P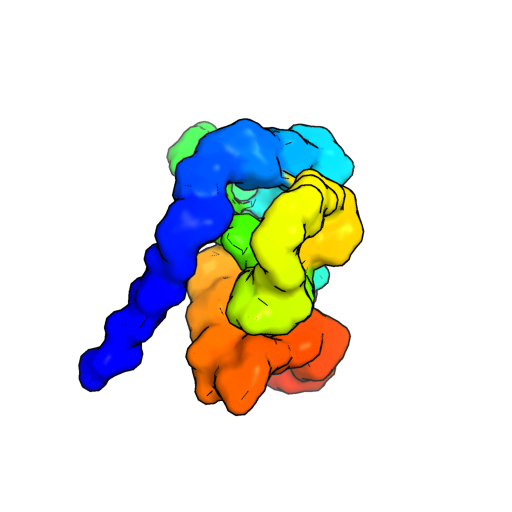rotein AF-A0A2E9KVY9-F1 (afdb_monomer)

Secondary structure (DSSP, 8-state):
-------TTTT-HHHHHHHHHHH-SS-TTT---HHHHHGGGGTT--EEEESS-GGGS-TT----TTTTEEEE-HHHHHHHTTSSSPPPHHHHHHHS------

pLDDT: mean 81.13, std 18.15, range [31.62, 97.44]

Structure (mmCIF, N/CA/C/O backbone):
data_AF-A0A2E9KVY9-F1
#
_entry.id   AF-A0A2E9KVY9-F1
#
loop_
_atom_site.group_PDB
_atom_site.id
_atom_site.type_symbol
_atom_site.label_atom_id
_atom_site.label_alt_id
_atom_site.label_comp_id
_atom_site.label_asym_id
_atom_site.label_entity_id
_atom_site.label_seq_id
_atom_site.pdbx_PDB_ins_code
_atom_site.Cartn_x
_atom_site.Cartn_y
_atom_site.Cartn_z
_atom_site.occupancy
_atom_site.B_iso_or_equiv
_atom_site.auth_seq_id
_atom_site.auth_comp_id
_atom_site.auth_asym_id
_atom_site.auth_atom_id
_atom_site.pdbx_PDB_model_num
ATOM 1 N N . LYS A 1 1 ? 10.110 19.766 7.514 1.00 32.47 1 LYS A N 1
ATOM 2 C CA . LYS A 1 1 ? 9.068 19.529 6.483 1.00 32.47 1 LYS A CA 1
ATOM 3 C C . LYS A 1 1 ? 9.507 18.336 5.636 1.00 32.47 1 LYS A C 1
ATOM 5 O O . LYS A 1 1 ? 10.349 18.531 4.774 1.00 32.47 1 LYS A O 1
ATOM 10 N N . SER A 1 2 ? 9.035 17.115 5.902 1.00 31.62 2 SER A N 1
ATOM 11 C CA . SER A 1 2 ? 9.295 15.973 5.011 1.00 31.62 2 SER A CA 1
ATOM 12 C C . SER A 1 2 ? 8.271 16.017 3.881 1.00 31.62 2 SER A C 1
ATOM 14 O O . SER A 1 2 ? 7.108 15.666 4.066 1.00 31.62 2 SER A O 1
ATOM 16 N N . ARG A 1 3 ? 8.684 16.560 2.738 1.00 36.53 3 ARG A N 1
ATOM 17 C CA . ARG A 1 3 ? 7.907 16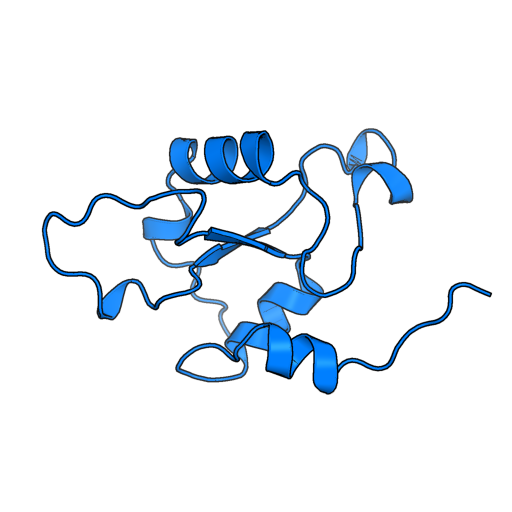.521 1.502 1.00 36.53 3 ARG A CA 1
ATOM 18 C C . ARG A 1 3 ? 7.946 15.067 1.037 1.00 36.53 3 ARG A C 1
ATOM 20 O O . ARG A 1 3 ? 9.008 14.592 0.663 1.00 36.53 3 ARG A O 1
ATOM 27 N N . VAL A 1 4 ? 6.829 14.352 1.158 1.00 46.41 4 VAL A N 1
ATOM 28 C CA . VAL A 1 4 ? 6.686 13.028 0.542 1.00 46.41 4 VAL A CA 1
ATOM 29 C C . VAL A 1 4 ? 6.706 13.287 -0.960 1.00 46.41 4 VAL A C 1
ATOM 31 O O . VAL A 1 4 ? 5.743 13.812 -1.520 1.00 46.41 4 VAL A O 1
ATOM 34 N N . GLU A 1 5 ? 7.860 13.081 -1.589 1.00 43.00 5 GLU A N 1
ATOM 35 C CA . GLU A 1 5 ? 8.027 13.244 -3.027 1.00 43.00 5 GLU A CA 1
ATOM 36 C C . GLU A 1 5 ? 7.348 12.065 -3.714 1.00 43.00 5 GLU A C 1
ATOM 38 O O . GLU A 1 5 ? 7.957 11.035 -3.971 1.00 43.00 5 GLU A O 1
ATOM 43 N N . VAL A 1 6 ? 6.046 12.227 -3.959 1.00 45.47 6 VAL A N 1
ATOM 44 C CA . VAL A 1 6 ? 5.233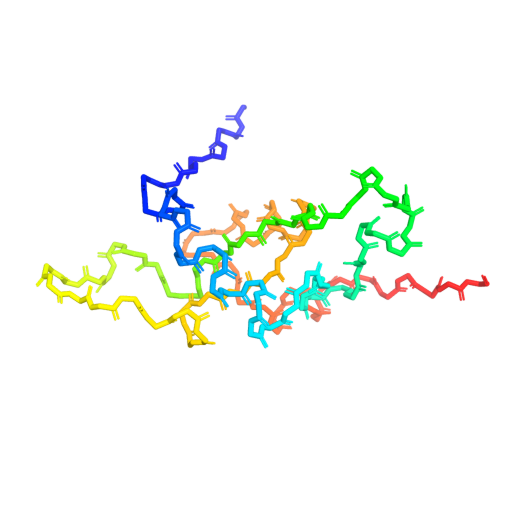 11.290 -4.739 1.00 45.47 6 VAL A CA 1
ATOM 45 C C . VAL A 1 6 ? 5.836 11.249 -6.142 1.00 45.47 6 VAL A C 1
ATOM 47 O O . VAL A 1 6 ? 5.693 12.198 -6.930 1.00 45.47 6 VAL A O 1
ATOM 50 N N . ASN A 1 7 ? 6.617 10.209 -6.416 1.00 46.19 7 ASN A N 1
ATOM 51 C CA . ASN A 1 7 ? 7.455 10.139 -7.601 1.00 46.19 7 ASN A CA 1
ATOM 52 C C . ASN A 1 7 ? 6.540 10.122 -8.836 1.00 46.19 7 ASN A C 1
ATOM 54 O O . ASN A 1 7 ? 5.451 9.550 -8.824 1.00 46.19 7 ASN A O 1
ATOM 58 N N . LYS A 1 8 ? 6.945 10.777 -9.928 1.00 42.44 8 LYS A N 1
ATOM 59 C CA . LYS A 1 8 ? 6.130 10.964 -11.153 1.00 42.44 8 LYS A CA 1
ATOM 60 C C . LYS A 1 8 ? 5.555 9.647 -11.722 1.00 42.44 8 LYS A C 1
ATOM 62 O O . LYS A 1 8 ? 4.554 9.685 -12.435 1.00 42.44 8 LYS A O 1
ATOM 67 N N . TYR A 1 9 ? 6.150 8.511 -11.360 1.00 47.19 9 TYR A N 1
ATOM 68 C CA . TYR A 1 9 ? 5.775 7.153 -11.755 1.00 47.19 9 TYR A CA 1
ATOM 69 C C . TYR A 1 9 ? 4.658 6.513 -10.906 1.00 47.19 9 TYR A C 1
ATOM 71 O O . TYR A 1 9 ? 3.892 5.715 -11.442 1.00 47.19 9 TYR A O 1
ATOM 79 N N . GLU A 1 10 ? 4.437 6.950 -9.657 1.00 50.12 10 GLU A N 1
ATOM 80 C CA . GLU A 1 10 ? 3.262 6.563 -8.841 1.00 50.12 10 GLU A CA 1
ATOM 81 C C . GLU A 1 10 ? 1.933 7.068 -9.430 1.00 50.12 10 GLU A C 1
ATOM 83 O O . GLU A 1 10 ? 0.852 6.660 -9.010 1.00 50.12 10 GLU A O 1
ATOM 88 N N . ARG A 1 11 ? 1.989 7.94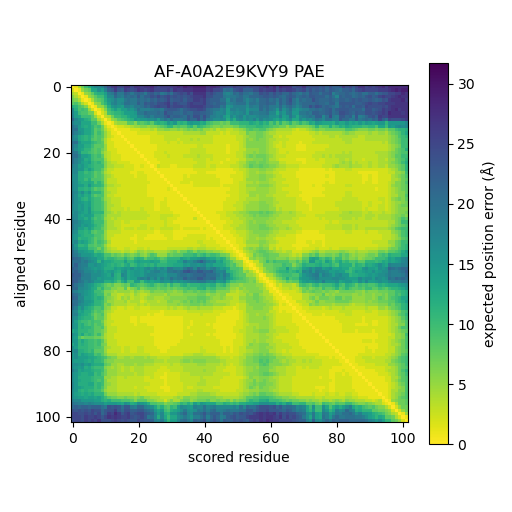6 -10.441 1.00 52.28 11 ARG A N 1
ATOM 89 C CA . ARG A 1 11 ? 0.817 8.531 -11.104 1.00 52.28 11 ARG A CA 1
ATOM 90 C C . ARG A 1 11 ? 0.378 7.817 -12.381 1.00 52.28 11 ARG A C 1
ATOM 92 O O . ARG A 1 11 ? -0.497 8.338 -13.076 1.00 52.28 11 ARG A O 1
ATOM 99 N N . ASN A 1 12 ? 0.903 6.629 -12.706 1.00 66.62 12 ASN A N 1
ATOM 100 C CA . ASN A 1 12 ? 0.245 5.826 -13.735 1.00 66.62 12 ASN A CA 1
ATOM 101 C C . ASN A 1 12 ? -1.051 5.227 -13.167 1.00 66.62 12 ASN A C 1
ATOM 103 O O . ASN A 1 12 ? -1.050 4.183 -12.514 1.00 66.62 12 ASN A O 1
ATOM 107 N N . ARG A 1 13 ? -2.169 5.899 -13.460 1.00 76.06 13 ARG A N 1
ATOM 108 C CA . ARG A 1 13 ? -3.527 5.475 -13.087 1.00 76.06 13 ARG A CA 1
ATOM 109 C C . ARG A 1 13 ? -3.826 4.018 -13.444 1.00 76.06 13 ARG A C 1
ATOM 111 O O . ARG A 1 13 ? -4.578 3.382 -12.717 1.00 76.06 13 ARG A O 1
ATOM 118 N N . PHE A 1 14 ? -3.235 3.495 -14.521 1.00 81.75 14 PHE A N 1
ATOM 119 C CA . PHE A 1 14 ? -3.438 2.115 -14.955 1.00 81.75 14 PHE A CA 1
ATOM 120 C C . PHE A 1 14 ? -2.734 1.123 -14.036 1.00 81.75 14 PHE A C 1
ATOM 122 O O . PHE A 1 14 ? -3.356 0.160 -13.612 1.00 81.75 14 PHE A O 1
ATOM 129 N N . ASN A 1 15 ? -1.481 1.387 -13.662 1.00 83.00 15 ASN A N 1
ATOM 130 C CA . ASN A 1 15 ? -0.732 0.499 -12.774 1.00 83.00 15 ASN A CA 1
ATOM 131 C C . ASN A 1 15 ? -1.326 0.492 -11.363 1.00 83.00 15 ASN A C 1
ATOM 133 O O . ASN A 1 15 ? -1.451 -0.566 -10.757 1.00 83.00 15 ASN A O 1
ATOM 137 N N . ARG A 1 16 ? -1.764 1.660 -10.871 1.00 87.38 16 ARG A N 1
ATOM 138 C CA . ARG A 1 16 ? -2.495 1.756 -9.602 1.00 87.38 16 ARG A CA 1
ATOM 139 C C . ARG A 1 16 ? -3.791 0.947 -9.645 1.00 87.38 16 ARG A C 1
ATOM 141 O O . ARG A 1 16 ? -4.046 0.173 -8.732 1.00 87.38 16 ARG A O 1
ATOM 148 N N . ALA A 1 17 ? -4.609 1.150 -10.680 1.00 88.56 17 ALA A N 1
ATOM 149 C CA . ALA A 1 17 ? -5.870 0.429 -10.825 1.00 88.56 17 ALA A CA 1
ATOM 150 C C . ALA A 1 17 ? -5.637 -1.082 -10.932 1.00 88.56 17 ALA A C 1
ATOM 152 O O . ALA A 1 17 ? -6.297 -1.832 -10.233 1.00 88.56 17 ALA A O 1
ATOM 153 N N . ALA A 1 18 ? -4.655 -1.515 -11.728 1.00 89.31 18 ALA A N 1
ATOM 154 C CA . ALA A 1 18 ? -4.299 -2.923 -11.865 1.00 89.31 18 ALA A CA 1
ATOM 155 C C . ALA A 1 18 ? -3.808 -3.535 -10.544 1.00 89.31 18 ALA A C 1
ATOM 157 O O . ALA A 1 18 ? -4.231 -4.628 -10.196 1.00 89.31 18 ALA A O 1
ATOM 158 N N . CYS A 1 19 ? -2.963 -2.827 -9.787 1.00 90.75 19 CYS A N 1
ATOM 159 C CA . CYS A 1 19 ? -2.511 -3.272 -8.468 1.00 90.75 19 CYS A CA 1
ATOM 160 C C . CYS A 1 19 ? -3.701 -3.495 -7.524 1.00 90.75 19 CYS A C 1
ATOM 162 O O . CYS A 1 19 ? -3.805 -4.556 -6.922 1.00 90.75 19 CYS A O 1
ATOM 164 N N . ILE A 1 20 ? -4.631 -2.538 -7.451 1.00 91.88 20 ILE A N 1
ATOM 165 C CA . ILE A 1 20 ? -5.813 -2.642 -6.584 1.00 91.88 20 ILE A CA 1
ATOM 166 C C . ILE A 1 20 ? -6.769 -3.742 -7.056 1.00 91.88 20 ILE A C 1
ATOM 168 O O . ILE A 1 20 ? -7.297 -4.478 -6.234 1.00 91.88 20 ILE A O 1
ATOM 172 N N . GLU A 1 21 ? -6.975 -3.881 -8.364 1.00 91.31 21 GLU A N 1
ATOM 173 C CA . GLU A 1 21 ? -7.833 -4.929 -8.929 1.00 91.31 21 GLU A CA 1
ATOM 174 C C . GLU A 1 21 ? -7.284 -6.333 -8.627 1.00 91.31 21 GLU A C 1
ATOM 176 O O . GLU A 1 21 ? -8.047 -7.247 -8.334 1.00 91.31 21 GLU A O 1
ATOM 181 N N . ILE A 1 22 ? -5.958 -6.510 -8.684 1.00 90.88 22 ILE A N 1
ATOM 182 C CA . ILE A 1 22 ? -5.313 -7.820 -8.518 1.00 90.88 22 ILE A CA 1
ATOM 183 C C . ILE A 1 22 ? -5.041 -8.148 -7.042 1.00 90.88 22 ILE A C 1
ATOM 185 O O . ILE A 1 22 ? -5.226 -9.290 -6.627 1.00 90.88 22 ILE A O 1
ATOM 189 N N . LEU A 1 23 ? -4.577 -7.175 -6.253 1.00 91.62 23 LEU A N 1
ATOM 190 C CA . LEU A 1 23 ? -4.112 -7.373 -4.872 1.00 91.62 23 LEU A CA 1
ATOM 191 C C . LEU A 1 23 ? -5.110 -6.879 -3.811 1.00 91.62 23 LEU A C 1
ATOM 193 O O . LEU A 1 23 ? -4.916 -7.143 -2.624 1.00 91.62 23 LEU A O 1
ATOM 197 N N . GLY A 1 24 ? -6.167 -6.175 -4.218 1.00 93.56 24 GLY A N 1
ATOM 198 C CA . GLY A 1 24 ? -7.132 -5.535 -3.326 1.00 93.56 24 GLY A CA 1
ATOM 199 C C . GLY A 1 24 ? -6.675 -4.167 -2.805 1.00 93.56 24 GLY A C 1
ATOM 200 O O . GLY A 1 24 ? -5.600 -3.660 -3.132 1.00 93.56 24 GLY A O 1
ATOM 201 N N . ASP A 1 25 ? -7.510 -3.550 -1.969 1.00 94.81 25 ASP A N 1
ATOM 202 C CA . ASP A 1 25 ? -7.265 -2.239 -1.351 1.00 94.81 25 ASP A CA 1
ATOM 203 C C . ASP A 1 25 ? -7.018 -2.300 0.167 1.00 94.81 25 ASP A C 1
ATOM 205 O O . ASP A 1 25 ? -6.993 -1.274 0.850 1.00 94.81 25 ASP A O 1
ATOM 209 N N . SER A 1 26 ? -6.745 -3.493 0.695 1.00 97.25 26 SER A N 1
ATOM 210 C CA . SER A 1 26 ? -6.275 -3.687 2.068 1.00 97.25 26 SER A CA 1
ATOM 211 C C . SER A 1 26 ? -4.764 -3.474 2.163 1.00 97.25 26 SER A C 1
ATOM 213 O O . SER A 1 26 ? -3.988 -3.972 1.351 1.00 97.25 26 SER A O 1
ATOM 215 N N . CYS A 1 27 ? -4.311 -2.759 3.194 1.00 96.69 27 CYS A N 1
ATOM 216 C CA . CYS A 1 27 ? -2.885 -2.524 3.419 1.00 96.69 27 CYS A CA 1
ATOM 217 C C . CYS A 1 27 ? -2.127 -3.841 3.665 1.00 96.69 27 CYS A C 1
ATOM 219 O O . CYS A 1 27 ? -2.363 -4.495 4.681 1.00 96.69 27 CYS A O 1
ATOM 221 N N . VAL A 1 28 ? -1.138 -4.186 2.831 1.00 95.69 28 VAL A N 1
ATOM 222 C CA . VAL A 1 28 ? -0.361 -5.438 2.996 1.00 95.69 28 VAL A CA 1
ATOM 223 C C . VAL A 1 28 ? 0.479 -5.464 4.270 1.00 95.69 28 VAL A C 1
ATOM 225 O O . VAL A 1 28 ? 0.847 -6.528 4.770 1.00 95.69 28 VAL A O 1
ATOM 228 N N . ALA A 1 29 ? 0.805 -4.289 4.815 1.00 94.94 29 ALA A N 1
ATOM 229 C CA . ALA A 1 29 ? 1.534 -4.202 6.064 1.00 94.94 29 ALA A CA 1
ATOM 230 C C . ALA A 1 29 ? 0.598 -4.477 7.246 1.00 94.94 29 ALA A C 1
ATOM 232 O O . ALA A 1 29 ? 0.878 -5.382 8.034 1.00 94.94 29 ALA A O 1
ATOM 233 N N . CYS A 1 30 ? -0.469 -3.684 7.413 1.00 95.25 30 CYS A N 1
ATOM 234 C CA . CYS A 1 30 ? -1.284 -3.665 8.637 1.00 95.25 30 CYS A CA 1
ATOM 235 C C . CYS A 1 30 ? -2.703 -4.222 8.521 1.00 95.25 30 CYS A C 1
ATOM 237 O O . CYS A 1 30 ? -3.388 -4.288 9.536 1.00 95.25 30 CYS A O 1
ATOM 239 N N . GLY A 1 31 ? -3.141 -4.612 7.328 1.00 95.69 31 GLY A N 1
ATOM 240 C CA . GLY A 1 31 ? -4.489 -5.118 7.077 1.00 95.69 31 GLY A CA 1
ATOM 241 C C . GLY A 1 31 ? -5.587 -4.056 7.138 1.00 95.69 31 GLY A C 1
ATOM 242 O O . GLY A 1 31 ? -6.753 -4.398 7.008 1.00 95.69 31 GLY A O 1
ATOM 243 N N . PHE A 1 32 ? -5.256 -2.775 7.336 1.00 96.00 32 PHE A N 1
ATOM 244 C CA . PHE A 1 32 ? -6.260 -1.714 7.345 1.00 96.00 32 PHE A CA 1
ATOM 245 C C . PHE A 1 32 ? -6.924 -1.588 5.971 1.00 96.00 32 PHE A C 1
ATOM 247 O O . PHE A 1 32 ? -6.222 -1.387 4.975 1.00 96.00 32 PHE A O 1
ATOM 254 N N . ASN A 1 33 ? -8.254 -1.651 5.948 1.00 97.44 33 ASN A N 1
ATOM 255 C CA . ASN A 1 33 ? -9.081 -1.412 4.775 1.00 97.44 33 ASN A CA 1
ATOM 256 C C . ASN A 1 33 ? -9.974 -0.183 5.024 1.00 97.44 33 ASN A C 1
ATOM 258 O O . ASN A 1 33 ? -10.659 -0.084 6.049 1.00 97.44 33 ASN A O 1
ATOM 262 N N . PHE A 1 34 ? -9.926 0.782 4.104 1.00 97.38 34 PHE A N 1
ATOM 263 C CA . PHE A 1 34 ? -10.678 2.029 4.235 1.00 97.38 34 PHE A CA 1
ATOM 264 C C . PHE A 1 34 ? -12.169 1.847 3.963 1.00 97.38 34 PHE A C 1
ATOM 266 O O . PHE A 1 34 ? -12.963 2.486 4.647 1.00 97.38 34 PHE A O 1
ATOM 273 N N . GLU A 1 35 ? -12.564 0.992 3.020 1.00 97.12 35 GLU A N 1
ATOM 274 C CA . GLU A 1 35 ? -13.976 0.699 2.757 1.00 97.12 35 GLU A CA 1
ATOM 275 C C . GLU A 1 35 ? -14.615 -0.030 3.944 1.00 97.12 35 GLU A C 1
ATOM 277 O O . GLU A 1 35 ? -15.694 0.351 4.388 1.00 97.12 35 GLU A O 1
ATOM 282 N N . GLU A 1 36 ? -13.916 -0.994 4.546 1.00 97.19 36 GLU A N 1
ATOM 283 C CA . GLU A 1 36 ? -14.398 -1.685 5.749 1.00 97.19 36 GLU A CA 1
ATOM 284 C C . GLU A 1 36 ? -14.543 -0.742 6.954 1.00 97.19 36 GLU A C 1
ATOM 286 O O . GLU A 1 36 ? -15.429 -0.929 7.785 1.00 97.19 36 GLU A O 1
ATOM 291 N N . THR A 1 37 ? -13.678 0.273 7.067 1.00 97.31 37 THR A N 1
ATOM 292 C CA . THR A 1 37 ? -13.660 1.181 8.228 1.00 97.31 37 THR A CA 1
ATOM 293 C C . THR A 1 37 ? -14.573 2.397 8.049 1.00 97.31 37 THR A C 1
ATOM 295 O O . THR A 1 37 ? -15.195 2.848 9.008 1.00 97.31 37 THR A O 1
ATOM 298 N N . TYR A 1 38 ? -14.649 2.949 6.837 1.00 97.06 38 TYR A N 1
ATOM 299 C CA . TYR A 1 38 ? -15.338 4.211 6.536 1.00 97.06 38 TYR A CA 1
ATOM 300 C C . TYR A 1 38 ? -16.506 4.052 5.550 1.00 97.06 38 TYR A C 1
ATOM 302 O O . TYR A 1 38 ? -17.111 5.045 5.136 1.00 97.06 38 TYR A O 1
ATOM 310 N N . GLY A 1 39 ? -16.838 2.823 5.149 1.00 96.19 39 GLY A N 1
ATOM 311 C CA . GLY A 1 39 ? -17.873 2.538 4.159 1.00 96.19 39 GLY A CA 1
ATOM 312 C C . GLY A 1 39 ? -17.523 3.099 2.781 1.00 96.19 39 GLY A C 1
ATOM 313 O O . GLY A 1 39 ? -16.357 3.221 2.405 1.00 96.19 39 GLY A O 1
ATOM 314 N N . ALA A 1 40 ? -18.545 3.518 2.031 1.00 96.62 40 ALA A N 1
ATOM 315 C CA . ALA A 1 40 ? -18.389 4.011 0.661 1.00 96.62 40 ALA A CA 1
ATOM 316 C C . ALA A 1 40 ? -17.397 5.184 0.516 1.00 96.62 40 ALA A C 1
ATOM 318 O O . ALA A 1 40 ? -16.806 5.351 -0.548 1.00 96.62 40 ALA A O 1
ATOM 319 N N . MET A 1 41 ? -17.181 5.977 1.574 1.00 96.81 41 MET A N 1
ATOM 320 C CA . MET A 1 41 ? -16.189 7.058 1.581 1.00 96.81 41 MET A CA 1
ATOM 321 C C . MET A 1 41 ? -14.754 6.539 1.401 1.00 96.81 41 MET A C 1
ATOM 323 O O . MET A 1 41 ? -13.918 7.231 0.826 1.00 96.81 41 MET A O 1
ATOM 327 N N . GLY A 1 42 ? -14.470 5.332 1.894 1.00 95.50 42 GLY A N 1
ATOM 328 C CA . GLY A 1 42 ? -13.155 4.705 1.832 1.00 95.50 42 GLY A CA 1
ATOM 329 C C . GLY A 1 42 ? -12.915 3.834 0.599 1.00 95.50 42 GLY A C 1
ATOM 330 O O . GLY A 1 42 ? -11.806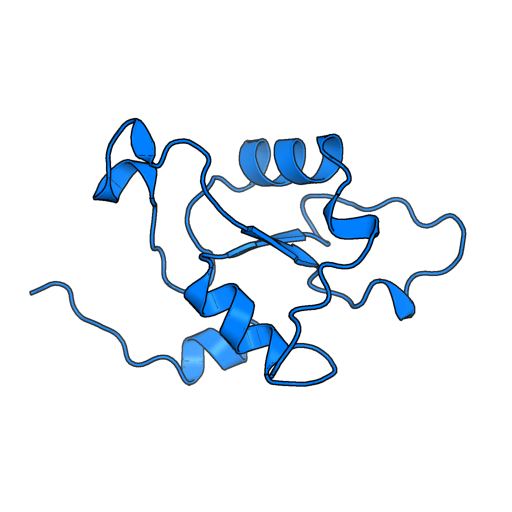 3.330 0.435 1.00 95.50 42 GLY A O 1
ATOM 331 N N . LYS A 1 43 ? -13.917 3.656 -0.269 1.00 93.06 43 LYS A N 1
ATOM 332 C CA . LYS A 1 43 ? -13.849 2.738 -1.412 1.00 93.06 43 LYS A CA 1
ATOM 333 C C . LYS A 1 43 ? -12.675 3.047 -2.341 1.00 93.06 43 LYS A C 1
ATOM 335 O O . LYS A 1 43 ? -12.591 4.139 -2.909 1.00 93.06 43 LYS A O 1
ATOM 340 N N . GLY A 1 44 ? -11.771 2.078 -2.509 1.00 89.00 44 GLY A N 1
ATOM 341 C CA . GLY A 1 44 ? -10.574 2.214 -3.340 1.00 89.00 44 GLY A CA 1
ATOM 342 C C . GLY A 1 44 ? -9.566 3.253 -2.830 1.00 89.00 44 GLY A C 1
ATOM 343 O O . GLY A 1 44 ? -8.622 3.601 -3.558 1.00 89.00 44 GLY A O 1
ATOM 344 N N . PHE A 1 45 ? -9.749 3.777 -1.612 1.00 94.88 45 PHE A N 1
ATOM 345 C CA . PHE A 1 45 ? -8.820 4.704 -0.983 1.00 94.88 45 PHE A CA 1
ATOM 346 C C . PHE A 1 45 ? -7.671 3.924 -0.349 1.00 94.88 45 PHE A C 1
ATOM 348 O O . PHE A 1 45 ? -7.737 3.439 0.774 1.00 94.88 45 PHE A O 1
ATOM 355 N N . ILE A 1 46 ? -6.584 3.821 -1.102 1.00 95.62 46 ILE A N 1
ATOM 356 C CA . ILE A 1 46 ? -5.335 3.198 -0.676 1.00 95.62 46 ILE A CA 1
ATOM 357 C C . ILE A 1 46 ? -4.180 3.830 -1.460 1.00 95.62 46 ILE A C 1
ATOM 359 O O . ILE A 1 46 ? -4.374 4.320 -2.586 1.00 95.62 46 ILE A O 1
ATOM 363 N N . HIS A 1 47 ? -2.983 3.863 -0.873 1.00 94.62 47 HIS A N 1
ATOM 364 C CA . HIS A 1 47 ? -1.768 4.232 -1.597 1.00 94.62 47 HIS A CA 1
ATOM 365 C C . HIS A 1 47 ? -1.157 2.986 -2.240 1.00 94.62 47 HIS A C 1
ATOM 367 O O . HIS A 1 47 ? -1.306 1.883 -1.723 1.00 94.62 47 HIS A O 1
ATOM 373 N N . VAL A 1 48 ? -0.467 3.166 -3.364 1.00 91.31 48 VAL A N 1
ATOM 374 C CA . VAL A 1 48 ? 0.276 2.095 -4.033 1.00 91.31 48 VAL A CA 1
ATOM 375 C C . VAL A 1 48 ? 1.749 2.466 -4.002 1.00 91.31 48 VAL A C 1
ATOM 377 O O . VAL A 1 48 ? 2.110 3.546 -4.462 1.00 91.31 48 VAL A O 1
ATOM 380 N N . HIS A 1 49 ? 2.559 1.581 -3.433 1.00 90.00 49 HIS A N 1
ATOM 381 C CA . HIS A 1 49 ? 3.988 1.769 -3.210 1.00 90.00 49 HIS A CA 1
ATOM 382 C C . HIS A 1 49 ? 4.796 0.870 -4.147 1.00 90.00 49 HIS A C 1
ATOM 384 O O . HIS A 1 49 ? 4.385 -0.263 -4.391 1.00 90.00 49 HIS A O 1
ATOM 390 N N . HIS A 1 50 ? 5.934 1.361 -4.648 1.00 87.50 50 HIS A N 1
ATOM 391 C CA . HIS A 1 50 ? 6.863 0.546 -5.433 1.00 87.50 50 HIS A CA 1
ATOM 392 C C . HIS A 1 50 ? 7.821 -0.200 -4.504 1.00 87.50 50 HIS A C 1
ATOM 394 O O . HIS A 1 50 ? 8.551 0.447 -3.760 1.00 87.50 50 HIS A O 1
ATOM 400 N N . VAL A 1 51 ? 7.839 -1.532 -4.575 1.00 81.75 51 VAL A N 1
ATOM 401 C CA . VAL A 1 51 ? 8.713 -2.386 -3.752 1.00 81.75 51 VAL A CA 1
ATOM 402 C C . VAL A 1 51 ? 10.186 -2.141 -4.085 1.00 81.75 51 VAL A C 1
ATOM 404 O O . VAL A 1 51 ? 11.008 -2.001 -3.185 1.00 81.75 51 VAL A O 1
ATOM 407 N N . ASN A 1 52 ? 10.505 -2.022 -5.376 1.00 72.94 52 ASN A N 1
ATOM 408 C CA . ASN A 1 52 ? 11.843 -1.680 -5.850 1.00 72.94 52 ASN A CA 1
ATOM 409 C C . ASN A 1 52 ? 11.894 -0.196 -6.255 1.00 72.94 52 ASN A C 1
ATOM 411 O O . ASN A 1 52 ? 11.011 0.262 -6.994 1.00 72.94 52 ASN A O 1
ATOM 415 N N . PRO A 1 53 ? 12.903 0.582 -5.812 1.00 66.94 53 PRO A N 1
ATOM 416 C CA . PRO A 1 53 ? 13.022 1.985 -6.181 1.00 66.94 53 PRO A CA 1
ATOM 417 C C . PRO A 1 53 ? 13.068 2.167 -7.699 1.00 66.94 53 PRO A C 1
ATOM 419 O O . PRO A 1 53 ? 13.931 1.631 -8.387 1.00 66.94 53 PRO A O 1
ATOM 422 N N . VAL A 1 54 ? 12.183 3.013 -8.227 1.00 62.34 54 VAL A N 1
ATOM 423 C CA . VAL A 1 54 ? 12.108 3.303 -9.671 1.00 62.34 54 VAL A CA 1
ATOM 424 C C . VAL A 1 54 ? 13.420 3.881 -10.226 1.00 62.34 54 VAL A C 1
ATOM 426 O O . VAL A 1 54 ? 13.691 3.773 -11.415 1.00 62.34 54 VAL A O 1
ATOM 429 N N . SER A 1 55 ? 14.270 4.469 -9.381 1.00 60.03 55 SER A N 1
ATOM 430 C CA . SER A 1 55 ? 15.607 4.944 -9.763 1.00 60.03 55 SER A CA 1
ATOM 431 C C . SER A 1 55 ? 16.569 3.831 -10.188 1.00 60.03 55 SER A C 1
ATOM 433 O O . SER A 1 55 ? 17.535 4.113 -10.889 1.00 60.03 55 SER A O 1
ATOM 435 N N . GLU A 1 56 ? 16.318 2.591 -9.774 1.00 57.78 56 GLU A N 1
ATOM 436 C CA . GLU A 1 56 ? 17.111 1.412 -10.146 1.00 57.78 56 GLU A CA 1
ATOM 437 C C . GLU A 1 56 ? 16.573 0.741 -11.419 1.00 57.78 56 GLU A C 1
ATOM 439 O O . GLU A 1 56 ? 17.188 -0.166 -11.979 1.00 57.78 56 GLU A O 1
ATOM 444 N N . ILE A 1 57 ? 15.432 1.222 -11.914 1.00 64.44 57 ILE A N 1
ATOM 445 C CA . ILE A 1 57 ? 14.719 0.666 -13.048 1.00 64.44 57 ILE A CA 1
ATOM 446 C C . ILE A 1 57 ? 15.170 1.385 -14.331 1.00 64.44 57 ILE A C 1
ATOM 448 O O . ILE A 1 57 ? 14.876 2.559 -14.559 1.00 64.44 57 ILE A O 1
ATOM 452 N N . GLY A 1 58 ? 15.911 0.669 -15.181 1.00 59.09 58 GLY A N 1
ATOM 453 C CA . GLY A 1 58 ? 16.442 1.191 -16.443 1.00 59.09 58 GLY A CA 1
ATOM 454 C C . GLY A 1 58 ? 15.365 1.637 -17.444 1.00 59.09 58 GLY A C 1
ATOM 455 O O . GLY A 1 58 ? 14.206 1.215 -17.397 1.00 59.09 58 GLY A O 1
ATOM 456 N N . ALA A 1 59 ? 15.761 2.486 -18.398 1.00 59.91 59 ALA A N 1
ATOM 457 C CA . ALA A 1 59 ? 14.876 2.941 -19.469 1.00 59.91 59 ALA A CA 1
ATOM 458 C C . ALA A 1 59 ? 14.309 1.743 -20.260 1.00 59.91 59 ALA A C 1
ATOM 460 O O . ALA A 1 59 ? 15.064 0.954 -20.821 1.00 59.91 59 ALA A O 1
ATOM 461 N N . GLY A 1 60 ? 12.977 1.619 -20.307 1.00 65.25 60 GLY A N 1
ATOM 462 C CA . GLY A 1 60 ? 12.272 0.549 -21.029 1.00 65.25 60 GLY A CA 1
ATOM 463 C C . GLY A 1 60 ? 11.711 -0.579 -20.157 1.00 65.25 60 GLY A C 1
ATOM 464 O O . GLY A 1 60 ? 11.030 -1.458 -20.683 1.00 65.25 60 GLY A 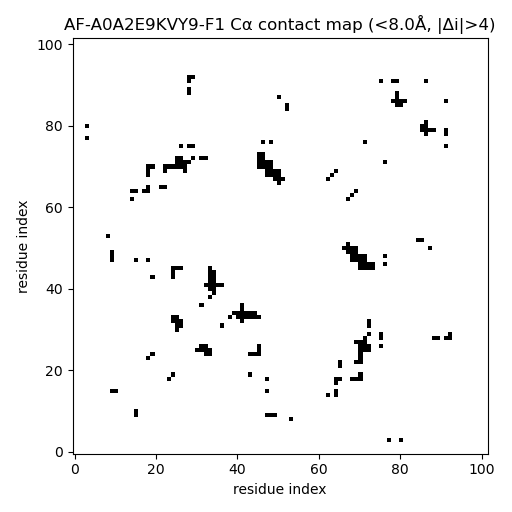O 1
ATOM 465 N N . TYR A 1 61 ? 11.931 -0.553 -18.842 1.00 71.25 61 TYR A N 1
ATOM 466 C CA . TYR A 1 61 ? 11.299 -1.515 -17.944 1.00 71.25 61 TYR A CA 1
ATOM 467 C C . TYR A 1 61 ? 9.778 -1.346 -17.908 1.00 71.25 61 TYR A C 1
ATOM 469 O O . TYR A 1 61 ? 9.244 -0.242 -17.751 1.00 71.25 61 TYR A O 1
ATOM 477 N N . LYS A 1 62 ? 9.074 -2.468 -18.030 1.00 71.56 62 LYS A N 1
ATOM 478 C CA . LYS A 1 62 ? 7.623 -2.529 -17.926 1.00 71.56 62 LYS A CA 1
ATOM 479 C C . LYS A 1 62 ? 7.261 -2.930 -16.501 1.00 71.56 62 LYS A C 1
ATOM 481 O O . LYS A 1 62 ? 7.472 -4.077 -16.136 1.00 71.56 62 LYS A O 1
ATOM 486 N N . ILE A 1 63 ? 6.688 -1.988 -15.750 1.00 76.00 63 ILE A N 1
ATOM 487 C CA . ILE A 1 63 ? 6.165 -2.239 -14.400 1.00 76.00 63 ILE A CA 1
ATOM 488 C C . ILE A 1 63 ? 5.191 -3.419 -14.451 1.00 76.00 63 ILE A C 1
ATOM 490 O O . ILE A 1 63 ? 4.220 -3.382 -15.214 1.00 76.00 63 ILE A O 1
ATOM 494 N N . ASN A 1 64 ? 5.447 -4.426 -13.625 1.00 79.69 64 ASN A N 1
ATOM 495 C CA . ASN A 1 64 ? 4.533 -5.502 -13.305 1.00 79.69 64 ASN A CA 1
ATOM 496 C C . ASN A 1 64 ? 3.728 -5.105 -12.053 1.00 79.69 64 ASN A C 1
ATOM 498 O O . ASN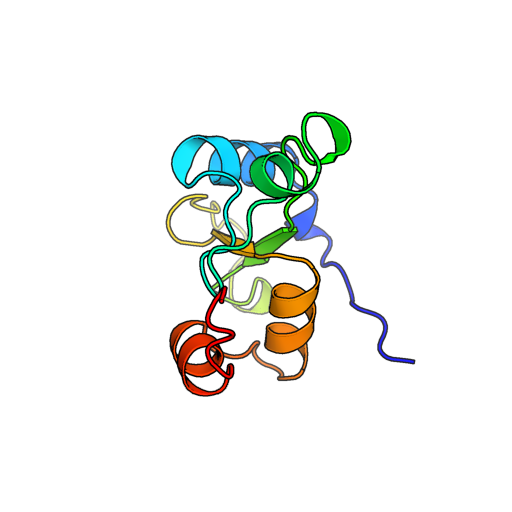 A 1 64 ? 4.271 -5.111 -10.950 1.00 79.69 64 ASN A O 1
ATOM 502 N N . PRO A 1 65 ? 2.426 -4.780 -12.176 1.00 77.88 65 PRO A N 1
ATOM 503 C CA . PRO A 1 65 ? 1.620 -4.335 -11.039 1.00 77.88 65 PRO A CA 1
ATOM 504 C C . PRO A 1 65 ? 1.484 -5.347 -9.894 1.00 77.88 65 PRO A C 1
ATOM 506 O O . PRO A 1 65 ? 1.010 -4.968 -8.829 1.00 77.88 65 PRO A O 1
ATOM 509 N N . VAL A 1 66 ? 1.840 -6.614 -10.121 1.00 78.69 66 VAL A N 1
ATOM 510 C CA . VAL A 1 66 ? 1.786 -7.680 -9.112 1.00 78.69 66 VAL A CA 1
ATOM 511 C C . VAL A 1 66 ? 3.094 -7.786 -8.334 1.00 78.69 66 VAL A C 1
ATOM 513 O O . VAL A 1 66 ? 3.071 -8.027 -7.133 1.00 78.69 66 VAL A O 1
ATOM 516 N N . GLU A 1 67 ? 4.227 -7.623 -9.013 1.00 81.50 67 GLU A N 1
ATOM 517 C CA . GLU A 1 67 ? 5.552 -7.841 -8.419 1.00 81.50 67 GLU A CA 1
ATOM 518 C C . GLU A 1 67 ? 6.177 -6.540 -7.913 1.00 81.50 67 GLU A C 1
ATOM 520 O O . GLU A 1 67 ? 6.857 -6.532 -6.890 1.00 81.50 67 GLU A O 1
ATOM 525 N N . ASP A 1 68 ? 5.917 -5.428 -8.599 1.00 85.75 68 ASP A N 1
ATOM 526 C CA . ASP A 1 68 ? 6.577 -4.158 -8.306 1.00 85.75 68 ASP A CA 1
ATOM 527 C C . ASP A 1 68 ? 5.769 -3.267 -7.379 1.00 85.75 68 ASP A C 1
ATOM 529 O O . ASP A 1 68 ? 6.312 -2.299 -6.850 1.00 85.75 68 ASP A O 1
ATOM 533 N N . LEU A 1 69 ? 4.473 -3.539 -7.218 1.00 90.00 69 LEU A N 1
ATOM 534 C CA . LEU A 1 69 ? 3.540 -2.652 -6.541 1.00 90.00 69 LEU A CA 1
ATOM 535 C C . LEU A 1 69 ? 2.812 -3.361 -5.415 1.00 90.00 69 LEU A C 1
ATOM 537 O O . LEU A 1 69 ? 2.407 -4.512 -5.542 1.00 90.00 69 LEU A O 1
ATOM 541 N N . ILE A 1 70 ? 2.572 -2.625 -4.336 1.00 93.75 70 ILE A N 1
ATOM 542 C CA . ILE A 1 70 ? 1.802 -3.116 -3.197 1.00 93.75 70 ILE A CA 1
ATOM 543 C C . ILE A 1 70 ? 0.858 -2.044 -2.637 1.00 93.75 70 ILE A C 1
ATOM 545 O O . ILE A 1 70 ? 1.225 -0.863 -2.582 1.00 93.75 70 ILE A O 1
ATOM 549 N N . PRO A 1 71 ? -0.342 -2.431 -2.169 1.00 95.50 71 PRO A N 1
ATOM 550 C CA . PRO A 1 71 ? -1.247 -1.519 -1.486 1.00 95.50 71 PRO A CA 1
ATOM 551 C C . PRO A 1 71 ? -0.802 -1.257 -0.039 1.00 95.50 71 PRO A C 1
ATOM 553 O O . PRO A 1 71 ? -0.628 -2.176 0.765 1.00 95.50 71 PRO A O 1
ATOM 556 N N . LEU A 1 72 ? -0.661 0.018 0.329 1.00 96.00 72 LEU A N 1
ATOM 557 C CA . LEU A 1 72 ? -0.360 0.474 1.688 1.00 96.00 72 LEU A CA 1
ATOM 558 C C . LEU A 1 72 ? -1.324 1.579 2.126 1.00 96.00 72 LEU A C 1
ATOM 560 O O . LEU A 1 72 ? -1.681 2.469 1.355 1.00 96.00 72 LEU A O 1
ATOM 564 N N . CYS A 1 73 ? -1.709 1.581 3.405 1.00 96.44 73 CYS A N 1
ATOM 565 C CA . CYS A 1 73 ? -2.414 2.729 3.973 1.00 96.44 73 CYS A CA 1
ATOM 566 C C . CYS A 1 73 ? -1.476 3.950 4.043 1.00 96.44 73 CYS A C 1
ATOM 568 O O . CYS A 1 73 ? -0.258 3.774 4.139 1.00 96.44 73 CYS A O 1
ATOM 570 N N . PRO A 1 74 ? -2.003 5.189 4.059 1.00 95.94 74 PRO A N 1
ATOM 571 C CA . PRO A 1 74 ? -1.192 6.403 4.145 1.00 95.94 74 PRO A CA 1
ATOM 572 C C . PRO A 1 74 ? -0.175 6.401 5.291 1.00 95.94 74 PRO A C 1
ATOM 574 O O . PRO A 1 74 ? 0.946 6.868 5.109 1.00 95.94 74 PRO A O 1
ATOM 577 N N . ASN A 1 75 ? -0.528 5.814 6.439 1.00 95.38 75 ASN A N 1
ATOM 578 C CA . ASN A 1 75 ? 0.361 5.728 7.597 1.00 95.38 75 ASN A CA 1
ATOM 579 C C . ASN A 1 75 ? 1.540 4.781 7.336 1.00 95.38 75 ASN A C 1
ATOM 581 O O . ASN A 1 75 ? 2.690 5.173 7.509 1.00 95.38 75 ASN A O 1
ATOM 585 N N . CYS A 1 76 ? 1.277 3.552 6.880 1.00 95.44 76 CYS A N 1
ATOM 586 C CA . CYS A 1 76 ? 2.335 2.599 6.536 1.00 95.44 76 CYS A CA 1
ATOM 587 C C . CYS A 1 76 ? 3.188 3.102 5.368 1.00 95.44 76 CYS A C 1
ATOM 589 O O . CYS A 1 76 ? 4.408 2.980 5.420 1.00 95.44 76 CYS A O 1
ATOM 591 N N . HIS A 1 77 ? 2.565 3.728 4.365 1.00 95.00 77 HIS A N 1
ATOM 592 C CA . HIS A 1 77 ? 3.278 4.304 3.231 1.00 95.00 77 HIS A CA 1
ATOM 593 C C . HIS A 1 77 ? 4.232 5.425 3.669 1.00 95.00 77 HIS A C 1
ATOM 595 O O . HIS A 1 77 ? 5.380 5.485 3.240 1.00 95.00 77 HIS A O 1
ATOM 601 N N . ALA A 1 78 ? 3.797 6.287 4.590 1.00 94.75 78 ALA A N 1
ATOM 602 C CA . ALA A 1 78 ? 4.675 7.299 5.161 1.00 94.75 78 ALA A CA 1
ATOM 603 C C . ALA A 1 78 ? 5.842 6.681 5.951 1.00 94.75 78 ALA A C 1
ATOM 605 O O . ALA A 1 78 ? 6.939 7.232 5.918 1.00 94.75 78 ALA A O 1
ATOM 606 N N . MET A 1 79 ? 5.622 5.560 6.652 1.00 94.62 79 MET A N 1
ATOM 607 C CA . MET A 1 79 ? 6.665 4.896 7.444 1.00 94.62 79 MET A CA 1
ATOM 608 C C . MET A 1 79 ? 7.738 4.230 6.585 1.00 94.62 79 MET A C 1
ATOM 610 O O . MET A 1 79 ? 8.909 4.372 6.924 1.00 94.62 79 MET A O 1
ATOM 614 N N . V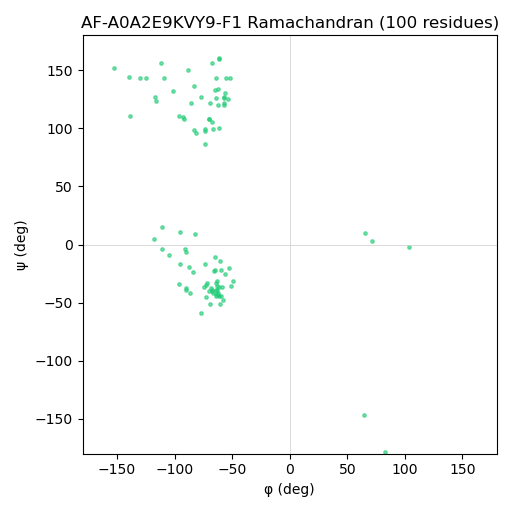AL A 1 80 ? 7.389 3.577 5.467 1.00 93.31 80 VAL A N 1
ATOM 615 C CA . VAL A 1 80 ? 8.418 2.982 4.589 1.00 93.31 80 VAL A CA 1
ATOM 616 C C . VAL A 1 80 ? 9.368 4.038 4.026 1.00 93.31 80 VAL A C 1
ATOM 618 O O . VAL A 1 80 ? 10.573 3.827 3.975 1.00 93.31 80 VAL A O 1
ATOM 621 N N . HIS A 1 81 ? 8.854 5.229 3.716 1.00 92.56 81 HIS A N 1
ATOM 622 C CA . HIS A 1 81 ? 9.646 6.351 3.206 1.00 92.56 81 HIS A CA 1
ATOM 623 C C . HIS A 1 81 ? 10.369 7.170 4.287 1.00 92.56 81 HIS A C 1
ATOM 625 O O . HIS A 1 81 ? 10.928 8.229 3.994 1.00 92.56 81 HIS A O 1
ATOM 631 N N . ARG A 1 82 ? 10.377 6.717 5.547 1.00 92.62 82 ARG A N 1
ATOM 632 C CA . ARG A 1 82 ? 11.273 7.280 6.573 1.00 92.62 82 ARG A CA 1
ATOM 633 C C . ARG A 1 82 ? 12.724 6.846 6.375 1.00 92.62 82 ARG A C 1
ATOM 635 O O . ARG A 1 82 ? 13.605 7.493 6.936 1.00 92.62 82 ARG A O 1
ATOM 642 N N . GLU A 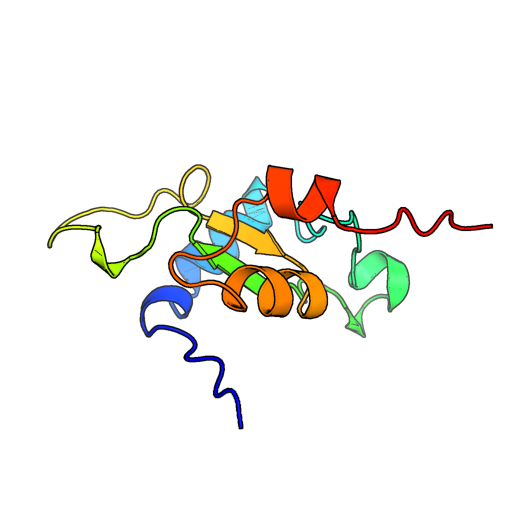1 83 ? 12.948 5.807 5.576 1.00 86.94 83 GLU A N 1
ATOM 643 C CA . GLU A 1 83 ? 14.260 5.322 5.159 1.00 86.94 83 GLU A CA 1
ATOM 644 C C . GLU A 1 83 ? 14.468 5.557 3.653 1.00 86.94 83 GLU A C 1
ATOM 646 O O . GLU A 1 83 ? 13.508 5.730 2.895 1.00 86.94 83 GLU A O 1
ATOM 651 N N . ASN A 1 84 ? 15.734 5.622 3.232 1.00 85.12 84 ASN A N 1
ATOM 652 C CA . ASN A 1 84 ? 16.125 5.698 1.826 1.00 85.12 84 ASN A CA 1
ATOM 653 C C . ASN A 1 84 ? 17.346 4.786 1.585 1.00 85.12 84 ASN A C 1
ATOM 655 O O . ASN A 1 84 ? 18.426 5.123 2.083 1.00 85.12 84 ASN A O 1
ATOM 659 N N . PRO A 1 85 ? 17.209 3.663 0.855 1.00 86.31 85 PRO A N 1
ATOM 660 C CA . PRO A 1 85 ? 16.000 3.193 0.160 1.00 86.31 85 PRO A CA 1
ATOM 661 C C . PRO A 1 85 ? 14.818 2.911 1.114 1.00 86.31 85 PRO A C 1
ATOM 663 O O . PRO A 1 85 ? 15.043 2.787 2.319 1.00 86.31 85 PRO A O 1
ATOM 666 N N . PRO A 1 86 ? 13.565 2.872 0.611 1.00 90.19 86 PRO A N 1
ATOM 667 C CA . PRO A 1 86 ? 12.391 2.608 1.441 1.00 90.19 86 PRO A CA 1
ATOM 668 C C . PRO A 1 86 ? 12.539 1.334 2.278 1.00 90.19 86 PRO A C 1
ATOM 670 O O . PRO A 1 86 ? 13.100 0.340 1.819 1.00 90.19 86 PRO A O 1
ATOM 673 N N . LEU A 1 87 ? 12.016 1.369 3.504 1.00 90.75 87 LEU A N 1
ATOM 674 C CA . LEU A 1 87 ? 12.057 0.235 4.422 1.00 90.75 87 LEU A CA 1
ATOM 675 C C . LEU A 1 87 ? 11.293 -0.961 3.845 1.00 90.75 87 LEU A C 1
ATOM 677 O O . LEU A 1 87 ? 10.136 -0.829 3.438 1.00 90.75 87 LEU A O 1
ATOM 681 N N . ASP A 1 88 ? 11.914 -2.136 3.919 1.00 91.56 88 ASP A N 1
ATOM 682 C CA . ASP A 1 88 ? 11.286 -3.402 3.556 1.00 91.56 88 ASP A CA 1
ATOM 683 C C . ASP A 1 88 ? 9.976 -3.649 4.332 1.00 91.56 88 ASP A C 1
ATOM 685 O O . ASP A 1 88 ? 9.835 -3.334 5.520 1.00 91.56 88 ASP A O 1
ATOM 689 N N . ILE A 1 89 ? 8.995 -4.248 3.662 1.00 92.12 89 ILE A N 1
ATOM 690 C CA . ILE A 1 89 ? 7.657 -4.447 4.221 1.00 92.12 89 ILE A CA 1
ATOM 691 C C . ILE A 1 89 ? 7.644 -5.441 5.369 1.00 92.12 89 ILE A C 1
ATOM 693 O O . ILE A 1 89 ? 6.908 -5.232 6.339 1.00 92.12 89 ILE A O 1
ATOM 697 N N . ASP A 1 90 ? 8.442 -6.499 5.307 1.00 92.38 90 ASP A N 1
ATOM 698 C CA . ASP A 1 90 ? 8.517 -7.465 6.397 1.00 92.38 90 ASP A CA 1
ATOM 699 C C . ASP A 1 90 ? 9.237 -6.862 7.602 1.00 92.38 90 ASP A C 1
ATOM 701 O O . ASP A 1 90 ? 8.831 -7.079 8.754 1.00 92.38 90 ASP A O 1
ATOM 705 N N . LYS A 1 91 ? 10.210 -5.977 7.362 1.00 92.62 91 LYS A N 1
ATOM 706 C CA . LYS A 1 91 ? 10.783 -5.153 8.427 1.00 92.62 91 LYS A CA 1
ATOM 707 C C . LYS A 1 91 ? 9.752 -4.197 9.032 1.00 92.62 91 LYS A C 1
ATOM 709 O O . LYS A 1 91 ? 9.648 -4.141 10.261 1.00 92.62 91 LYS A O 1
ATOM 714 N N . LEU A 1 92 ? 8.938 -3.516 8.219 1.00 93.25 92 LEU A N 1
ATOM 715 C CA . LEU A 1 92 ? 7.849 -2.660 8.705 1.00 93.25 92 LEU A CA 1
ATOM 716 C C . LEU A 1 92 ? 6.834 -3.456 9.543 1.00 93.25 92 LEU A C 1
ATOM 718 O O . LEU A 1 92 ? 6.426 -3.002 10.614 1.00 93.25 92 LEU A O 1
ATOM 722 N N . LYS A 1 93 ? 6.430 -4.649 9.088 1.00 93.38 93 LYS A N 1
ATOM 723 C CA . LYS A 1 93 ? 5.543 -5.547 9.850 1.00 93.38 93 LYS A CA 1
ATOM 724 C C . LYS A 1 93 ? 6.149 -5.932 11.199 1.00 93.38 93 LYS A C 1
ATOM 726 O O . LYS A 1 93 ? 5.410 -6.019 12.174 1.00 93.38 93 LYS A O 1
ATOM 731 N N . SER A 1 94 ? 7.466 -6.127 11.255 1.00 91.25 94 SER A N 1
ATOM 732 C CA . SER A 1 94 ? 8.182 -6.536 12.468 1.00 91.25 94 SER A CA 1
ATOM 733 C C . SER A 1 94 ? 8.289 -5.426 13.517 1.00 91.25 94 SER A C 1
ATOM 735 O O . SER A 1 94 ? 8.247 -5.712 14.710 1.00 91.25 94 SER A O 1
ATOM 737 N N . VAL A 1 95 ? 8.434 -4.162 13.100 1.00 89.25 95 VAL A N 1
ATOM 738 C CA . VAL A 1 95 ? 8.537 -3.017 14.031 1.00 89.25 95 VAL A CA 1
ATOM 739 C C . VAL A 1 95 ? 7.180 -2.439 14.423 1.00 89.25 95 VAL A C 1
ATOM 741 O O . VAL A 1 95 ? 7.070 -1.742 15.431 1.00 89.25 95 VAL A O 1
ATOM 744 N N . ARG A 1 96 ? 6.130 -2.705 13.637 1.00 86.50 96 ARG A N 1
ATOM 745 C CA . ARG A 1 96 ? 4.784 -2.236 13.953 1.00 86.50 96 ARG A CA 1
ATOM 746 C C . ARG A 1 96 ? 4.254 -2.985 15.176 1.00 86.50 96 ARG A C 1
ATOM 748 O O . ARG A 1 96 ? 4.085 -4.202 15.141 1.00 86.50 96 ARG A O 1
ATOM 755 N N . ALA A 1 97 ? 3.895 -2.245 16.223 1.00 79.19 97 ALA A N 1
ATOM 756 C CA . ALA A 1 97 ? 3.118 -2.803 17.323 1.00 79.19 97 ALA A CA 1
ATOM 757 C C . ALA A 1 97 ? 1.812 -3.403 16.774 1.00 79.19 97 ALA A C 1
ATOM 759 O O . ALA A 1 97 ? 1.092 -2.764 16.000 1.00 79.19 97 ALA A O 1
ATOM 760 N N . LYS A 1 98 ? 1.501 -4.647 17.148 1.00 66.75 98 LYS A N 1
ATOM 761 C CA . LYS A 1 98 ? 0.189 -5.220 16.845 1.00 66.75 98 LYS A CA 1
ATOM 762 C C . LYS A 1 98 ? -0.834 -4.453 17.677 1.00 66.75 98 LYS A C 1
ATOM 764 O O . LYS A 1 98 ? -0.901 -4.640 18.885 1.00 66.75 98 LYS A O 1
ATOM 769 N N . HIS A 1 99 ? -1.609 -3.583 17.041 1.00 57.59 99 HIS A N 1
ATOM 770 C CA . HIS A 1 99 ? -2.851 -3.132 17.646 1.00 57.59 99 HIS A CA 1
ATOM 771 C C . HIS A 1 99 ? -3.829 -4.297 17.537 1.00 57.59 99 HIS A C 1
ATOM 773 O O . HIS A 1 99 ? -4.367 -4.559 16.461 1.00 57.59 99 HIS A O 1
ATOM 779 N N . SER A 1 100 ? -3.977 -5.051 18.626 1.00 55.22 100 SER A N 1
ATOM 780 C CA . SER A 1 100 ? -5.133 -5.924 18.794 1.00 55.22 100 SER A CA 1
ATOM 781 C C . SER A 1 100 ? -6.376 -5.042 18.698 1.00 55.22 100 SER A C 1
ATOM 783 O O . SER A 1 100 ? -6.445 -4.003 19.355 1.00 55.22 100 SER A O 1
ATOM 785 N N . LYS A 1 101 ? -7.314 -5.406 17.821 1.00 53.00 101 LYS A N 1
ATOM 786 C CA . LYS A 1 101 ? -8.690 -4.936 17.970 1.00 53.00 101 LYS A CA 1
ATOM 787 C C . LYS A 1 101 ? -9.215 -5.676 19.199 1.00 53.00 101 LYS A C 1
ATOM 789 O O . LYS A 1 101 ? -9.331 -6.899 19.132 1.00 53.00 101 LYS A O 1
ATOM 794 N N . ASP A 1 102 ? -9.382 -4.956 20.302 1.00 40.66 102 ASP A N 1
ATOM 795 C CA . ASP A 1 102 ? -10.200 -5.423 21.423 1.00 40.66 102 ASP A CA 1
ATOM 796 C C . ASP A 1 102 ? -11.666 -5.541 20.978 1.00 40.66 102 ASP A C 1
ATOM 798 O O . ASP A 1 102 ? -12.101 -4.697 20.151 1.00 40.66 102 ASP A O 1
#

Radius of gyration: 13.94 Å; Cα contacts (8 Å, |Δi|>4): 125; chains: 1; bounding box: 36×27×42 Å

Solvent-accessible surface area (backbone atoms only — not comparable to full-atom values): 6305 Å² total; per-residue (Å²): 134,87,76,82,75,78,52,85,73,74,66,45,66,63,50,50,50,48,24,35,73,74,72,37,50,40,9,74,65,79,62,54,37,34,33,83,72,56,38,82,83,16,58,83,55,52,40,66,44,64,76,60,65,68,90,78,56,59,97,84,70,76,86,46,38,78,80,38,37,45,37,25,37,69,69,59,49,54,55,25,62,74,40,86,74,62,51,55,60,70,59,50,46,69,72,50,76,82,79,72,85,127

Mean predicted aligned error: 7.51 Å

Nearest PDB structures (foldseek):
  7eni-assembly1_A  TM=5.217E-01  e=3.314E+00  Staphylococcus aureus
  7enh-assembly1_A  TM=5.147E-01  e=5.242E+00  Staphylococcus aureus
  8y0d-assembly1_A  TM=4.475E-01  e=3.539E+00  Staphylococcus aureus

Sequence (102 aa):
KSRVEVNKYERNRFNRAACIEILGDSCVACGFNFEETYGAMGKGFIHVHHVNPVSEIGAGYKINPVEDLIPLCPNCHAMVHRENPPLDIDKLKSVRAKHSKD

Foldseek 3Di:
DPDPPCDPVQPPPVLLVVLCVVVNQAAPQQRDQQCVVPNPVRVSPWGKDFQDPCVVPDPPDDDDSPNGIGTHHPVLRVQQVVDVVGDHSVVSSVPDDNPPPD